Protein AF-A0A2R6Y4P6-F1 (afdb_monomer_lite)

Organism: NCBI:txid2163959

Radius of gyration: 18.94 Å; chains: 1; bounding box: 42×31×65 Å

InterPro domains:
  IPR037038 tRNA nuclease HepT-like superfamily [G3DSA:1.20.120.580] (4-129)

Secondary structure (DSSP, 8-state):
-PPPHHHHHHHHHHHHHHHHHHHHHHHHHHS--TT----S-S----HHHHHHHHHHHHHHHHHHHHHHHHHHHHIIIII-----SHHHHHHHHHHTTSS-HHHHHHHHHHHHHHHHHHHHGGGTEEE-SSS-EEE-TTS-HHHHHHHHHHHHH--HHHHHHHHHHHHHHHHHTT-PPP-

pLDDT: mean 81.05, std 18.86, range [38.19, 97.5]

Sequence (179 aa):
MGMDRRKIEMMQRALHFFDATIAAWESLRREEPEGARGDGTDGSVDSKGLIRKLAEERLLERAFLSVSDAAILTIEWLVHRDVGSYEEMADILELEEAIGREEGKAMRVLVRGYRALTRDYLKTYEHMGDGSFRSVSEKTPESAEVLESLFSELSLPALARLSSLLRQFWLKEGIALEG

Structure (mmCIF, N/CA/C/O backbone):
data_AF-A0A2R6Y4P6-F1
#
_entry.id   AF-A0A2R6Y4P6-F1
#
loop_
_atom_site.group_PDB
_atom_site.id
_atom_site.type_symbol
_atom_site.label_atom_id
_atom_site.label_alt_id
_atom_site.label_comp_id
_atom_site.label_asym_id
_atom_site.label_entity_id
_atom_site.label_seq_id
_atom_site.pdbx_PDB_ins_code
_atom_site.Cartn_x
_atom_site.Cartn_y
_atom_site.Cartn_z
_atom_site.occupancy
_atom_site.B_iso_or_equiv
_atom_site.auth_seq_id
_atom_site.auth_comp_id
_atom_site.auth_asym_id
_atom_site.auth_atom_id
_atom_site.pdbx_PDB_model_num
ATOM 1 N N . MET A 1 1 ? -5.200 -1.283 27.685 1.00 50.97 1 MET A N 1
ATOM 2 C CA . MET A 1 1 ? -4.462 -2.446 27.148 1.00 50.97 1 MET A CA 1
ATOM 3 C C . MET A 1 1 ? -3.338 -1.861 26.304 1.00 50.97 1 MET A C 1
ATOM 5 O O . MET A 1 1 ? -3.647 -1.128 25.380 1.00 50.97 1 MET A O 1
ATOM 9 N N . GLY A 1 2 ? -2.071 -1.986 26.708 1.00 62.72 2 GLY A N 1
ATOM 10 C CA . GLY A 1 2 ? -0.972 -1.320 25.994 1.00 62.72 2 GLY A CA 1
ATOM 11 C C . GLY A 1 2 ? -0.700 -2.021 24.666 1.00 62.72 2 GLY A C 1
ATOM 12 O O . GLY A 1 2 ? -0.435 -3.221 24.673 1.00 62.72 2 GLY A O 1
ATOM 13 N N . MET A 1 3 ? -0.794 -1.302 23.546 1.00 72.81 3 MET A N 1
ATOM 14 C CA . MET A 1 3 ? -0.398 -1.839 22.246 1.00 72.81 3 MET A CA 1
ATOM 15 C C . MET A 1 3 ? 1.103 -2.157 22.261 1.00 72.81 3 MET A C 1
ATOM 17 O O . MET A 1 3 ? 1.905 -1.399 22.807 1.00 72.81 3 MET A O 1
ATOM 21 N N . ASP A 1 4 ? 1.478 -3.304 21.693 1.00 85.12 4 ASP A N 1
ATOM 22 C CA . ASP A 1 4 ? 2.875 -3.727 21.613 1.00 85.12 4 ASP A CA 1
ATOM 23 C C . ASP A 1 4 ? 3.677 -2.706 20.798 1.00 85.12 4 ASP A C 1
ATOM 25 O O . ASP A 1 4 ? 3.423 -2.507 19.608 1.00 85.12 4 ASP A O 1
ATOM 29 N N . ARG A 1 5 ? 4.671 -2.085 21.441 1.00 88.12 5 ARG A N 1
ATOM 30 C CA . ARG A 1 5 ? 5.588 -1.115 20.834 1.00 88.12 5 ARG A CA 1
ATOM 31 C C . ARG A 1 5 ? 6.181 -1.618 19.516 1.00 88.12 5 ARG A C 1
ATOM 33 O O . ARG A 1 5 ? 6.345 -0.832 18.589 1.00 88.12 5 ARG A O 1
ATOM 40 N N . ARG A 1 6 ? 6.438 -2.924 19.391 1.00 88.81 6 ARG A N 1
ATOM 41 C CA . ARG A 1 6 ? 6.969 -3.513 18.151 1.00 88.81 6 ARG A CA 1
ATOM 42 C C . ARG A 1 6 ? 6.027 -3.334 16.966 1.00 88.81 6 ARG A C 1
ATOM 44 O O . ARG A 1 6 ? 6.502 -3.142 15.854 1.00 88.81 6 ARG A O 1
ATOM 51 N N . LYS A 1 7 ? 4.713 -3.381 17.188 1.00 87.81 7 LYS A N 1
ATOM 52 C CA . LYS A 1 7 ? 3.703 -3.236 16.127 1.00 87.81 7 LYS A CA 1
ATOM 53 C C . LYS A 1 7 ? 3.580 -1.800 15.661 1.00 87.81 7 LYS A C 1
ATOM 55 O O . LYS A 1 7 ? 3.496 -1.567 14.464 1.00 87.81 7 LYS A O 1
ATOM 60 N N . ILE A 1 8 ? 3.645 -0.859 16.600 1.00 91.62 8 ILE A N 1
ATOM 61 C CA . ILE A 1 8 ? 3.723 0.571 16.290 1.00 91.62 8 ILE A CA 1
ATOM 62 C C . ILE A 1 8 ? 4.958 0.826 15.416 1.00 91.62 8 ILE A C 1
ATOM 64 O O . ILE A 1 8 ? 4.836 1.385 14.332 1.00 91.62 8 ILE A O 1
ATOM 68 N N . GLU A 1 9 ? 6.120 0.301 15.812 1.00 93.06 9 GLU A N 1
ATOM 69 C CA . GLU A 1 9 ? 7.351 0.421 15.022 1.00 93.06 9 GLU A CA 1
ATOM 70 C C . GLU A 1 9 ? 7.255 -0.279 13.652 1.00 93.06 9 GLU A C 1
ATOM 72 O O . GLU A 1 9 ? 7.800 0.214 12.665 1.00 93.06 9 GLU A O 1
ATOM 77 N N . MET A 1 10 ? 6.575 -1.428 13.556 1.00 93.00 10 MET A N 1
ATOM 78 C CA . MET A 1 10 ? 6.321 -2.103 12.276 1.00 93.00 10 MET A CA 1
ATOM 79 C C . MET A 1 10 ? 5.431 -1.262 11.360 1.00 93.00 10 MET A C 1
ATOM 81 O O . MET A 1 10 ? 5.785 -1.076 10.200 1.00 93.00 10 MET A O 1
ATOM 85 N N . MET A 1 11 ? 4.336 -0.712 11.888 1.00 94.62 11 MET A N 1
ATOM 86 C CA . MET A 1 11 ? 3.430 0.167 11.152 1.00 94.62 11 MET A CA 1
ATOM 87 C C . MET A 1 11 ? 4.163 1.418 10.656 1.00 94.62 11 MET A C 1
ATOM 89 O O . MET A 1 11 ? 4.093 1.750 9.476 1.00 94.62 11 MET A O 1
ATOM 93 N N . GLN A 1 12 ? 4.942 2.072 11.522 1.00 94.62 12 GLN A N 1
ATOM 94 C CA . GLN A 1 12 ? 5.745 3.239 11.144 1.00 94.62 12 GLN A CA 1
ATOM 95 C C . GLN A 1 12 ? 6.738 2.913 10.026 1.00 94.62 12 GLN A C 1
ATOM 97 O O . GLN A 1 12 ? 6.849 3.673 9.066 1.00 94.62 12 GLN A O 1
ATOM 102 N N . ARG A 1 13 ? 7.437 1.774 10.117 1.00 95.00 13 ARG A N 1
ATOM 103 C CA . ARG A 1 13 ? 8.364 1.332 9.065 1.00 95.00 13 ARG A CA 1
ATOM 104 C C . ARG A 1 13 ? 7.647 1.050 7.748 1.00 95.00 13 ARG A C 1
ATOM 106 O O . ARG A 1 13 ? 8.155 1.458 6.706 1.00 95.00 13 ARG A O 1
ATOM 113 N N . ALA A 1 14 ? 6.494 0.384 7.791 1.00 95.44 14 ALA A N 1
ATOM 114 C CA . ALA A 1 14 ? 5.703 0.081 6.601 1.00 95.44 14 ALA A CA 1
ATOM 115 C C . ALA A 1 14 ? 5.263 1.368 5.889 1.00 95.44 14 ALA A C 1
ATOM 117 O O . ALA A 1 14 ? 5.515 1.527 4.696 1.00 95.44 14 ALA A O 1
ATOM 118 N N . LEU A 1 15 ? 4.708 2.328 6.637 1.00 95.94 15 LEU A N 1
ATOM 119 C CA . LEU A 1 15 ? 4.276 3.616 6.092 1.00 95.94 15 LEU A CA 1
ATOM 120 C C . LEU A 1 15 ? 5.443 4.461 5.577 1.00 95.94 15 LEU A C 1
ATOM 122 O O . LEU A 1 15 ? 5.364 4.993 4.476 1.00 95.94 15 LEU A O 1
ATOM 126 N N . HIS A 1 16 ? 6.550 4.533 6.318 1.00 95.75 16 HIS A N 1
ATOM 127 C CA . HIS A 1 16 ? 7.740 5.260 5.875 1.00 95.75 16 HIS A CA 1
ATOM 128 C C . HIS A 1 16 ? 8.302 4.696 4.563 1.00 95.75 16 HIS A C 1
ATOM 130 O O . HIS A 1 16 ? 8.646 5.446 3.649 1.00 95.75 16 HIS A O 1
ATOM 136 N N . PHE A 1 17 ? 8.382 3.369 4.449 1.00 95.94 17 PHE A N 1
ATOM 137 C CA . PHE A 1 17 ? 8.874 2.727 3.235 1.00 95.94 17 PHE A CA 1
ATOM 138 C C . PHE A 1 17 ? 7.912 2.915 2.057 1.00 95.94 17 PHE A C 1
ATOM 140 O O . PHE A 1 17 ? 8.356 3.120 0.924 1.00 95.94 17 PHE A O 1
ATOM 147 N N . PHE A 1 18 ? 6.606 2.885 2.320 1.00 96.75 18 PHE A N 1
ATOM 148 C CA . PHE A 1 18 ? 5.592 3.199 1.325 1.00 96.75 18 PHE A CA 1
ATOM 149 C C . PHE A 1 18 ? 5.747 4.638 0.809 1.00 96.75 18 PHE A C 1
ATOM 151 O O . PHE A 1 18 ? 5.885 4.831 -0.398 1.00 96.75 18 PHE A O 1
ATOM 158 N N . ASP A 1 19 ? 5.854 5.625 1.703 1.00 96.44 19 ASP A N 1
ATOM 159 C CA . ASP A 1 19 ? 6.049 7.039 1.352 1.00 96.44 19 ASP A CA 1
ATOM 160 C C . ASP A 1 19 ? 7.313 7.246 0.500 1.00 96.44 19 ASP A C 1
ATOM 162 O O . ASP A 1 19 ? 7.269 7.882 -0.557 1.00 96.44 19 ASP A O 1
ATOM 166 N N . ALA A 1 20 ? 8.431 6.634 0.905 1.00 96.56 20 ALA A N 1
ATOM 167 C CA . ALA A 1 20 ? 9.679 6.674 0.146 1.00 96.56 20 ALA A CA 1
ATOM 168 C C . ALA A 1 20 ? 9.537 6.041 -1.251 1.00 96.56 20 ALA A C 1
ATOM 170 O O . ALA A 1 20 ? 10.094 6.551 -2.226 1.00 96.56 20 ALA A O 1
ATOM 171 N N . THR A 1 21 ? 8.769 4.955 -1.364 1.00 96.75 21 THR A N 1
ATOM 172 C CA . THR A 1 21 ? 8.521 4.272 -2.640 1.00 96.75 21 THR A CA 1
ATOM 173 C C . THR A 1 21 ? 7.686 5.137 -3.581 1.00 96.75 21 THR A C 1
ATOM 175 O O . THR A 1 21 ? 8.037 5.270 -4.753 1.00 96.75 21 THR A O 1
ATOM 178 N N . ILE A 1 22 ? 6.619 5.770 -3.084 1.00 96.00 22 ILE A N 1
ATOM 179 C CA . ILE A 1 22 ? 5.791 6.673 -3.895 1.00 96.00 22 ILE A CA 1
ATOM 180 C C . ILE A 1 22 ? 6.607 7.887 -4.358 1.00 96.00 22 ILE A C 1
ATOM 182 O O . ILE A 1 22 ? 6.565 8.228 -5.539 1.00 96.00 22 ILE A O 1
ATOM 186 N N . ALA A 1 23 ? 7.426 8.479 -3.484 1.00 95.31 23 ALA A N 1
ATOM 187 C CA . ALA A 1 23 ? 8.300 9.596 -3.851 1.00 95.31 23 ALA A CA 1
ATOM 188 C C . ALA A 1 23 ? 9.344 9.215 -4.920 1.00 95.31 23 ALA A C 1
ATOM 190 O O . ALA A 1 23 ? 9.584 9.976 -5.866 1.00 95.31 23 ALA A O 1
ATOM 191 N N . ALA A 1 24 ? 9.948 8.027 -4.807 1.00 95.31 24 ALA A N 1
ATOM 192 C CA . ALA A 1 24 ? 10.862 7.505 -5.822 1.00 95.31 24 ALA A CA 1
ATOM 193 C C . ALA A 1 24 ? 10.149 7.300 -7.167 1.00 95.31 24 ALA A C 1
ATOM 195 O O . ALA A 1 24 ? 10.696 7.631 -8.219 1.00 95.31 24 ALA A O 1
ATOM 196 N N . TRP A 1 25 ? 8.904 6.826 -7.137 1.00 94.19 25 TRP A N 1
ATOM 197 C CA . TRP A 1 25 ? 8.106 6.613 -8.339 1.00 94.19 25 TRP A CA 1
ATOM 198 C C . TRP A 1 25 ? 7.700 7.912 -9.027 1.00 94.19 25 TRP A C 1
ATOM 200 O O . TRP A 1 25 ? 7.824 8.035 -10.247 1.00 94.19 25 TRP A O 1
ATOM 210 N N . GLU A 1 26 ? 7.293 8.922 -8.265 1.00 92.62 26 GLU A N 1
ATOM 211 C CA . GLU A 1 26 ? 7.069 10.256 -8.818 1.00 92.62 26 GLU A CA 1
ATOM 212 C C . GLU A 1 26 ? 8.332 10.819 -9.471 1.00 92.62 26 GLU A C 1
ATOM 214 O O . GLU A 1 26 ? 8.255 11.416 -10.543 1.00 92.62 26 GLU A O 1
ATOM 219 N N . SER A 1 27 ? 9.494 10.608 -8.849 1.00 92.62 27 SER A N 1
ATOM 220 C CA . SER A 1 27 ? 10.778 11.070 -9.384 1.00 92.62 27 SER A CA 1
ATOM 221 C C . SER A 1 27 ? 11.105 10.376 -10.710 1.00 92.62 27 SER A C 1
ATOM 223 O O . SER A 1 27 ? 11.356 11.052 -11.704 1.00 92.62 27 SER A O 1
ATOM 225 N N . LEU A 1 28 ? 10.958 9.048 -10.768 1.00 90.44 28 LEU A N 1
ATOM 226 C CA . LEU A 1 28 ? 11.157 8.249 -11.983 1.00 90.44 28 LEU A CA 1
ATOM 227 C C . LEU A 1 28 ? 10.208 8.646 -13.130 1.00 90.44 28 LEU A C 1
ATOM 229 O O . LEU A 1 28 ? 10.568 8.584 -14.310 1.00 90.44 28 LEU A O 1
ATOM 233 N N . ARG A 1 29 ? 8.978 9.063 -12.801 1.00 86.75 29 ARG A N 1
ATOM 234 C CA . ARG A 1 29 ? 8.004 9.542 -13.793 1.00 86.75 29 ARG A CA 1
ATOM 235 C C . ARG A 1 29 ? 8.279 10.965 -14.278 1.00 86.75 29 ARG A C 1
ATOM 237 O O . ARG A 1 29 ? 7.918 11.269 -15.412 1.00 86.75 29 ARG A O 1
ATOM 244 N N . ARG A 1 30 ? 8.903 11.812 -13.452 1.00 86.19 30 ARG A N 1
ATOM 245 C CA . ARG A 1 30 ? 9.303 13.186 -13.815 1.00 86.19 30 ARG A CA 1
ATOM 246 C C . ARG A 1 30 ? 10.558 13.234 -14.678 1.00 86.19 30 ARG A C 1
ATOM 248 O O . ARG A 1 30 ? 10.704 14.176 -15.448 1.00 86.19 30 ARG A O 1
ATOM 255 N N . GLU A 1 31 ? 11.452 12.260 -14.542 1.00 80.44 31 GLU A N 1
ATOM 256 C CA . GLU A 1 31 ? 12.604 12.132 -15.430 1.00 80.44 31 GLU A CA 1
ATOM 257 C C . GLU A 1 31 ? 12.109 11.849 -16.858 1.00 80.44 31 GLU A C 1
ATOM 259 O O . GLU A 1 31 ? 11.616 10.759 -17.167 1.00 80.44 31 GLU A O 1
ATOM 264 N N . GLU A 1 32 ? 12.187 12.861 -17.730 1.00 59.09 32 GLU A N 1
ATOM 265 C CA . GLU A 1 32 ? 12.006 12.655 -19.164 1.00 59.09 32 GLU A CA 1
ATOM 266 C C . GLU A 1 32 ? 13.138 11.754 -19.669 1.00 59.09 32 GLU A C 1
ATOM 268 O O . GLU A 1 32 ? 14.301 11.964 -19.309 1.00 59.09 32 GLU A O 1
ATOM 273 N N . PRO A 1 33 ? 12.846 10.754 -20.515 1.00 58.84 33 PRO A N 1
ATOM 274 C CA . PRO A 1 33 ? 13.898 9.958 -21.116 1.00 58.84 33 PRO A CA 1
ATOM 275 C C . PRO A 1 33 ? 14.721 10.847 -22.058 1.00 58.84 33 PRO A C 1
ATOM 277 O O . PRO A 1 33 ? 14.348 11.079 -23.210 1.00 58.84 33 PRO A O 1
ATOM 280 N N . GLU A 1 34 ? 15.869 11.330 -21.578 1.00 46.12 34 GLU A N 1
ATOM 281 C CA . GLU A 1 34 ? 16.909 11.920 -22.418 1.00 46.12 34 GLU A CA 1
ATOM 282 C C . GLU A 1 34 ? 17.364 10.871 -23.447 1.00 46.12 34 GLU A C 1
ATOM 284 O O . GLU A 1 34 ? 18.202 10.001 -23.163 1.00 46.12 34 GLU A O 1
ATOM 289 N N . GLY A 1 35 ? 16.778 10.934 -24.648 1.00 49.25 35 GLY A N 1
ATOM 290 C CA . GLY A 1 35 ? 17.172 10.107 -25.789 1.00 49.25 35 GLY A CA 1
ATOM 291 C C . GLY A 1 35 ? 16.060 9.406 -26.572 1.00 49.25 35 GLY A C 1
ATOM 292 O O . GLY A 1 35 ? 16.393 8.704 -27.519 1.00 49.25 35 GLY A O 1
ATOM 293 N N . ALA A 1 36 ? 14.766 9.611 -26.288 1.00 45.75 36 ALA A N 1
ATOM 294 C CA . ALA A 1 36 ? 13.669 8.938 -27.018 1.00 45.75 36 ALA A CA 1
ATOM 295 C C . ALA A 1 36 ? 13.488 9.354 -28.507 1.00 45.75 36 ALA A C 1
ATOM 297 O O . ALA A 1 36 ? 12.470 9.059 -29.130 1.00 45.75 36 ALA A O 1
ATOM 298 N N . ARG A 1 37 ? 14.475 10.033 -29.105 1.00 44.56 37 ARG A N 1
ATOM 299 C CA . ARG A 1 37 ? 14.606 10.249 -30.556 1.00 44.56 37 ARG A CA 1
ATOM 300 C C . ARG A 1 37 ? 15.946 9.691 -31.046 1.00 44.56 37 ARG A C 1
ATOM 302 O O . ARG A 1 37 ? 16.784 10.430 -31.552 1.00 44.56 37 ARG A O 1
ATOM 309 N N . GLY A 1 38 ? 16.160 8.394 -30.854 1.00 45.19 38 GLY A N 1
ATOM 310 C CA . GLY A 1 38 ? 17.159 7.639 -31.604 1.00 45.19 38 GLY A CA 1
ATOM 311 C C . GLY A 1 38 ? 16.520 7.122 -32.889 1.00 45.19 38 GLY A C 1
ATOM 312 O O . GLY A 1 38 ? 15.567 6.352 -32.826 1.00 45.19 38 GLY A O 1
ATOM 313 N N . ASP A 1 39 ? 17.003 7.596 -34.036 1.00 43.28 39 ASP A N 1
ATOM 314 C CA . ASP A 1 39 ? 16.682 7.057 -35.360 1.00 43.28 39 ASP A CA 1
ATOM 315 C C . ASP A 1 39 ? 16.936 5.537 -35.371 1.00 43.28 39 ASP A C 1
ATOM 317 O O . ASP A 1 39 ? 17.990 5.067 -34.937 1.00 43.28 39 ASP A O 1
ATOM 321 N N . GLY A 1 40 ? 15.921 4.770 -35.766 1.00 47.12 40 GLY A N 1
ATOM 322 C CA . GLY A 1 40 ? 15.827 3.321 -35.591 1.00 47.12 40 GLY A CA 1
ATOM 323 C C . GLY A 1 40 ? 16.688 2.528 -36.569 1.00 47.12 40 GLY A C 1
ATOM 324 O O . GLY A 1 40 ? 16.152 1.763 -37.370 1.00 47.12 40 GLY A O 1
ATOM 325 N N . THR A 1 41 ? 18.010 2.690 -36.512 1.00 45.53 41 THR A N 1
ATOM 326 C CA . THR A 1 41 ? 18.937 2.019 -37.439 1.00 45.53 41 THR A CA 1
ATOM 327 C C . THR A 1 41 ? 19.904 1.027 -36.803 1.00 45.53 41 THR A C 1
ATOM 329 O O . THR A 1 41 ? 20.746 0.497 -37.520 1.00 45.53 41 THR A O 1
ATOM 332 N N . ASP A 1 42 ? 19.784 0.700 -35.516 1.00 44.75 42 ASP A N 1
ATOM 333 C CA . ASP A 1 42 ? 20.572 -0.399 -34.951 1.00 44.75 42 ASP A CA 1
ATOM 334 C C . ASP A 1 42 ? 19.750 -1.215 -33.954 1.00 44.75 42 ASP A C 1
ATOM 336 O O . ASP A 1 42 ? 19.018 -0.664 -33.135 1.00 44.75 42 ASP A O 1
ATOM 340 N N . GLY A 1 43 ? 19.842 -2.542 -34.032 1.00 47.12 43 GLY A N 1
ATOM 341 C CA . GLY A 1 43 ? 19.057 -3.498 -33.237 1.00 47.12 43 GLY A CA 1
ATOM 342 C C . GLY A 1 43 ? 19.393 -3.519 -31.739 1.00 47.12 43 GLY A C 1
ATOM 343 O O . GLY A 1 43 ? 19.194 -4.543 -31.085 1.00 47.12 43 GLY A O 1
ATOM 344 N N . SER A 1 44 ? 19.931 -2.428 -31.187 1.00 46.62 44 SER A N 1
ATOM 345 C CA . SER A 1 44 ? 20.183 -2.270 -29.760 1.00 46.62 44 SER A CA 1
ATOM 346 C C . SER A 1 44 ? 18.865 -2.011 -29.037 1.00 46.62 44 SER A C 1
ATOM 348 O O . SER A 1 44 ? 18.207 -0.999 -29.275 1.00 46.62 44 SER A O 1
ATOM 350 N N . VAL A 1 45 ? 18.489 -2.920 -28.137 1.00 54.38 45 VAL A N 1
ATOM 351 C CA . VAL A 1 45 ? 17.416 -2.697 -27.160 1.00 54.38 45 VAL A CA 1
ATOM 352 C C . VAL A 1 45 ? 17.668 -1.352 -26.476 1.00 54.38 45 VAL A C 1
ATOM 354 O O . VAL A 1 45 ? 18.783 -1.110 -26.016 1.00 54.38 45 VAL A O 1
ATOM 357 N N . ASP A 1 46 ? 16.659 -0.478 -26.420 1.00 64.81 46 ASP A N 1
ATOM 358 C CA . ASP A 1 46 ? 16.724 0.760 -25.641 1.00 64.81 46 ASP A CA 1
ATOM 359 C C . ASP A 1 46 ? 16.889 0.408 -24.155 1.00 64.81 46 ASP A C 1
ATOM 361 O O . ASP A 1 46 ? 15.925 0.219 -23.408 1.00 64.81 46 ASP A O 1
ATOM 365 N N . SER A 1 47 ? 18.146 0.269 -23.736 1.00 67.88 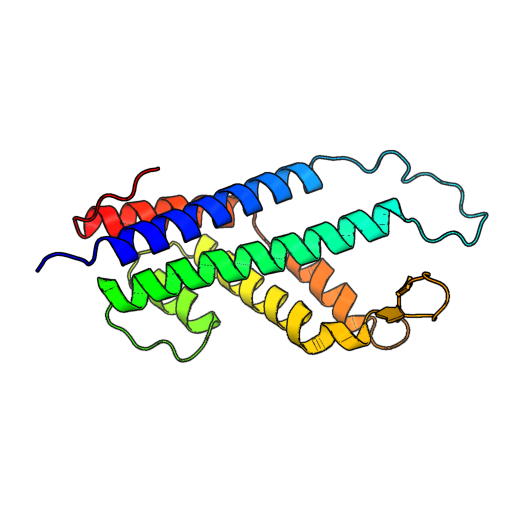47 SER A N 1
ATOM 366 C CA . SER A 1 47 ? 18.521 -0.115 -22.380 1.00 67.88 47 SER A CA 1
ATOM 367 C C . SER A 1 47 ? 17.992 0.878 -21.349 1.00 67.88 47 SER A C 1
ATOM 369 O O . SER A 1 47 ? 17.699 0.474 -20.227 1.00 67.88 47 SER A O 1
ATOM 371 N N . LYS A 1 48 ? 17.824 2.161 -21.708 1.00 71.75 48 LYS A N 1
ATOM 372 C CA . LYS A 1 48 ? 17.265 3.166 -20.792 1.00 71.75 48 LYS A CA 1
ATOM 373 C C . LYS A 1 48 ? 15.768 2.943 -20.590 1.00 71.75 48 LYS A C 1
ATOM 375 O O . LYS A 1 48 ? 15.318 2.912 -19.444 1.00 71.75 48 LYS A O 1
ATOM 380 N N . GLY A 1 49 ? 15.019 2.731 -21.673 1.00 75.69 49 GLY A N 1
ATOM 381 C CA . GLY A 1 49 ? 13.596 2.387 -21.613 1.00 75.69 49 GLY A CA 1
ATOM 382 C C . GLY A 1 49 ? 13.337 1.101 -20.823 1.00 75.69 49 GLY A C 1
ATOM 383 O O . GLY A 1 49 ? 12.459 1.069 -19.958 1.00 75.69 49 GLY A O 1
ATOM 384 N N . LEU A 1 50 ? 14.161 0.069 -21.038 1.00 76.69 50 LEU A N 1
ATOM 385 C CA . LEU A 1 50 ? 14.066 -1.194 -20.300 1.00 76.69 50 LEU A CA 1
ATOM 386 C C . LEU A 1 50 ? 14.378 -1.029 -18.803 1.00 76.69 50 LEU A C 1
ATOM 388 O O . LEU A 1 50 ? 13.629 -1.534 -17.968 1.00 76.69 50 LEU A O 1
ATOM 392 N N . ILE A 1 51 ? 15.446 -0.305 -18.444 1.00 81.69 51 ILE A N 1
ATOM 393 C CA . ILE A 1 51 ? 15.798 -0.045 -17.035 1.00 81.69 51 ILE A CA 1
ATOM 394 C C . ILE A 1 51 ? 14.674 0.712 -16.327 1.00 81.69 51 ILE A C 1
ATOM 396 O O . ILE A 1 51 ? 14.313 0.357 -15.204 1.00 81.69 51 ILE A O 1
ATOM 400 N N . ARG A 1 52 ? 14.093 1.724 -16.981 1.00 83.75 52 ARG A N 1
ATOM 401 C CA . ARG A 1 52 ? 12.974 2.488 -16.422 1.00 83.75 52 ARG A CA 1
ATOM 402 C C . ARG A 1 52 ? 11.770 1.594 -16.152 1.00 83.75 52 ARG A C 1
ATOM 404 O O . ARG A 1 52 ? 11.219 1.652 -15.058 1.00 83.75 52 ARG A O 1
ATOM 411 N N . LYS A 1 53 ? 11.415 0.728 -17.105 1.00 82.44 53 LYS A N 1
ATOM 412 C CA . LYS A 1 53 ? 10.305 -0.215 -16.945 1.00 82.44 53 LYS A CA 1
ATOM 413 C C . LYS A 1 53 ? 10.526 -1.162 -15.764 1.00 82.44 53 LYS A C 1
ATOM 415 O O . LYS A 1 53 ? 9.663 -1.272 -14.902 1.00 82.44 53 LYS A O 1
ATOM 420 N N . LEU A 1 54 ? 11.709 -1.769 -15.664 1.00 84.38 54 LEU A N 1
ATOM 421 C CA . LEU A 1 54 ? 12.061 -2.641 -14.536 1.00 84.38 54 LEU A CA 1
ATOM 422 C C . LEU A 1 54 ? 12.039 -1.893 -13.193 1.00 84.38 54 LEU A C 1
ATOM 424 O O . LEU A 1 54 ? 11.646 -2.457 -12.170 1.00 84.38 54 LEU A O 1
ATOM 428 N N . ALA A 1 55 ? 12.442 -0.621 -13.183 1.00 88.81 55 ALA A N 1
ATOM 429 C CA . ALA A 1 55 ? 12.351 0.221 -11.997 1.00 88.81 55 ALA A CA 1
ATOM 430 C C . ALA A 1 55 ? 10.888 0.500 -11.606 1.00 88.81 55 ALA A C 1
ATOM 432 O O . ALA A 1 55 ? 10.557 0.373 -10.428 1.00 88.81 55 ALA A O 1
ATOM 433 N N . GLU A 1 56 ? 10.000 0.806 -12.558 1.00 90.00 56 GLU A N 1
ATOM 434 C CA . GLU A 1 56 ? 8.563 0.989 -12.291 1.00 90.00 56 GLU A CA 1
ATOM 435 C C . GLU A 1 56 ? 7.896 -0.296 -11.787 1.00 90.00 56 GLU A C 1
ATOM 437 O O . GLU A 1 56 ? 7.161 -0.256 -10.800 1.00 90.00 56 GLU A O 1
ATOM 442 N N . GLU A 1 57 ? 8.194 -1.445 -12.398 1.00 89.81 57 GLU A N 1
ATOM 443 C CA . GLU A 1 57 ? 7.715 -2.756 -11.940 1.00 89.81 57 GLU A CA 1
ATOM 444 C C . GLU A 1 57 ? 8.153 -3.023 -10.491 1.00 89.81 57 GLU A C 1
ATOM 446 O O . GLU A 1 57 ? 7.346 -3.409 -9.638 1.00 89.81 57 GLU A O 1
ATOM 451 N N . ARG A 1 58 ? 9.419 -2.732 -10.169 1.00 91.38 58 ARG A N 1
ATOM 452 C CA . ARG A 1 58 ? 9.942 -2.900 -8.812 1.00 91.38 58 ARG A CA 1
ATOM 453 C C . ARG A 1 58 ? 9.307 -1.937 -7.813 1.00 91.38 58 ARG A C 1
ATOM 455 O O . ARG A 1 58 ? 9.043 -2.334 -6.678 1.00 91.38 58 ARG A O 1
ATOM 462 N N . LEU A 1 59 ? 9.070 -0.688 -8.200 1.00 94.31 59 LEU A N 1
ATOM 463 C CA . LEU A 1 59 ? 8.404 0.297 -7.348 1.00 94.31 59 LEU A CA 1
ATOM 464 C C . LEU A 1 59 ? 6.941 -0.083 -7.098 1.00 94.31 59 LEU A C 1
ATOM 466 O O . LEU A 1 59 ? 6.488 0.031 -5.961 1.00 94.31 59 LEU A O 1
ATOM 470 N N . LEU A 1 60 ? 6.237 -0.626 -8.097 1.00 93.50 60 LEU A N 1
ATOM 471 C CA . LEU A 1 60 ? 4.881 -1.155 -7.931 1.00 93.50 60 LEU A CA 1
ATOM 472 C C . LEU A 1 60 ? 4.841 -2.279 -6.901 1.00 93.50 60 LEU A C 1
ATOM 474 O O . LEU A 1 60 ? 4.038 -2.240 -5.968 1.00 93.50 60 LEU A O 1
ATOM 478 N N . GLU A 1 61 ? 5.722 -3.266 -7.046 1.00 93.12 61 GLU A N 1
ATOM 479 C CA . GLU A 1 61 ? 5.814 -4.389 -6.114 1.00 93.12 61 GLU A CA 1
ATOM 480 C C . GLU A 1 61 ? 6.109 -3.901 -4.689 1.00 93.12 61 GLU A C 1
ATOM 482 O O . GLU A 1 6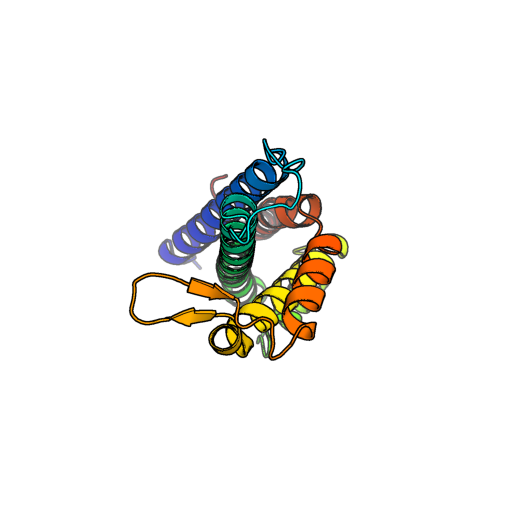1 ? 5.480 -4.337 -3.724 1.00 93.12 61 GLU A O 1
ATOM 487 N N . ARG A 1 62 ? 7.042 -2.955 -4.544 1.00 95.69 62 ARG A N 1
ATOM 488 C CA . ARG A 1 62 ? 7.426 -2.393 -3.245 1.00 95.69 62 ARG A CA 1
ATOM 489 C C . ARG A 1 62 ? 6.323 -1.555 -2.610 1.00 95.69 62 ARG A C 1
ATOM 491 O O . ARG A 1 62 ? 6.114 -1.675 -1.399 1.00 95.69 62 ARG A O 1
ATOM 498 N N . ALA A 1 63 ? 5.591 -0.782 -3.405 1.00 96.06 63 ALA A N 1
ATOM 499 C CA . ALA A 1 63 ? 4.434 -0.026 -2.943 1.00 96.06 63 ALA A CA 1
ATOM 500 C C . ALA A 1 63 ? 3.336 -0.979 -2.458 1.00 96.06 63 ALA A C 1
ATOM 502 O O . ALA A 1 63 ? 2.800 -0.789 -1.369 1.00 96.06 63 ALA A O 1
ATOM 503 N N . PHE A 1 64 ? 3.058 -2.049 -3.212 1.00 95.94 64 PHE A N 1
ATOM 504 C CA . PHE A 1 64 ? 2.087 -3.064 -2.813 1.00 95.94 64 PHE A CA 1
ATOM 505 C C . PHE A 1 64 ? 2.469 -3.758 -1.497 1.00 95.94 64 PHE A C 1
ATOM 507 O O . PHE A 1 64 ? 1.637 -3.847 -0.597 1.00 95.94 64 PHE A O 1
ATOM 514 N N . LEU A 1 65 ? 3.708 -4.242 -1.365 1.00 95.50 65 LEU A N 1
ATOM 515 C CA . LEU A 1 65 ? 4.134 -4.977 -0.167 1.00 95.50 65 LEU A CA 1
ATOM 516 C C . LEU A 1 65 ? 4.047 -4.102 1.089 1.00 95.50 65 LEU A C 1
ATOM 518 O O . LEU A 1 65 ? 3.476 -4.513 2.093 1.00 95.50 65 LEU A O 1
ATOM 522 N N . SER A 1 66 ? 4.547 -2.869 1.009 1.00 96.00 66 SER A N 1
ATOM 523 C CA . SER A 1 66 ? 4.547 -1.949 2.151 1.00 96.00 66 SER A CA 1
ATOM 524 C C . SER A 1 66 ? 3.150 -1.488 2.562 1.00 96.00 66 SER A C 1
ATOM 526 O O . SER A 1 66 ? 2.844 -1.471 3.755 1.00 96.00 66 SER A O 1
ATOM 528 N N . VAL A 1 67 ? 2.274 -1.169 1.603 1.00 96.19 67 VAL A N 1
ATOM 529 C CA . VAL A 1 67 ? 0.892 -0.792 1.933 1.00 96.19 67 VAL A CA 1
ATOM 530 C C . VAL A 1 67 ? 0.081 -1.979 2.442 1.00 96.19 67 VAL A C 1
ATOM 532 O O . VAL A 1 67 ? -0.771 -1.800 3.306 1.00 96.19 67 VAL A O 1
ATOM 535 N N . SER A 1 68 ? 0.363 -3.193 1.961 1.00 96.19 68 SER A N 1
ATOM 536 C CA . SER A 1 68 ? -0.301 -4.410 2.439 1.00 96.19 68 SER A CA 1
ATOM 537 C C . SER A 1 68 ? 0.088 -4.728 3.879 1.00 96.19 68 SER A C 1
ATOM 539 O O . SER A 1 68 ? -0.795 -5.015 4.680 1.00 96.19 68 SER A O 1
ATOM 541 N N . ASP A 1 69 ? 1.367 -4.593 4.243 1.00 95.75 69 ASP A N 1
ATOM 542 C CA . ASP A 1 69 ? 1.811 -4.744 5.635 1.00 95.75 69 ASP A CA 1
ATOM 543 C C . ASP A 1 69 ? 1.093 -3.742 6.556 1.00 95.75 69 ASP A C 1
ATOM 545 O O . ASP A 1 69 ? 0.580 -4.112 7.614 1.00 95.75 69 ASP A O 1
ATOM 549 N N . ALA A 1 70 ? 0.995 -2.475 6.137 1.00 96.31 70 ALA A N 1
ATOM 550 C CA . ALA A 1 70 ? 0.285 -1.444 6.894 1.00 96.31 70 ALA A CA 1
ATOM 551 C C . ALA A 1 70 ? -1.230 -1.711 6.989 1.00 96.31 70 ALA A C 1
ATOM 553 O O . ALA A 1 70 ? -1.837 -1.519 8.048 1.00 96.31 70 ALA A O 1
ATOM 554 N N . ALA A 1 71 ? -1.847 -2.173 5.900 1.00 96.38 71 ALA A N 1
ATOM 555 C CA . ALA A 1 71 ? -3.264 -2.514 5.846 1.00 96.38 71 ALA A CA 1
ATOM 556 C C . ALA A 1 71 ? -3.592 -3.701 6.756 1.00 96.38 71 ALA A C 1
ATOM 558 O O . ALA A 1 71 ? -4.512 -3.601 7.562 1.00 96.38 71 ALA A O 1
ATOM 559 N N . ILE A 1 72 ? -2.809 -4.782 6.691 1.00 95.12 72 ILE A N 1
ATOM 560 C CA . ILE A 1 72 ? -2.982 -5.966 7.542 1.00 95.12 72 ILE A CA 1
ATOM 561 C C . ILE A 1 72 ? -2.851 -5.578 9.011 1.00 95.12 72 ILE A C 1
ATOM 563 O O . ILE A 1 72 ? -3.731 -5.903 9.800 1.00 95.12 72 ILE A O 1
ATOM 567 N N . LEU A 1 73 ? -1.818 -4.812 9.378 1.00 94.38 73 LEU A N 1
ATOM 568 C CA . LEU A 1 73 ? -1.672 -4.339 10.755 1.00 94.38 73 LEU A CA 1
ATOM 569 C C . LEU A 1 73 ? -2.873 -3.489 11.192 1.00 94.38 73 LEU A C 1
ATOM 571 O O . LEU A 1 73 ? -3.375 -3.648 12.300 1.00 94.38 73 LEU A O 1
ATOM 575 N N . THR A 1 74 ? -3.366 -2.602 10.332 1.00 95.44 74 THR A N 1
ATOM 576 C CA . THR A 1 74 ? -4.550 -1.788 10.646 1.00 95.44 74 THR A CA 1
ATOM 577 C C . THR A 1 74 ? -5.782 -2.665 10.870 1.00 95.44 74 THR A C 1
ATOM 579 O O . THR A 1 74 ? -6.488 -2.503 11.866 1.00 95.44 74 THR A O 1
ATOM 582 N N . ILE A 1 75 ? -6.017 -3.629 9.980 1.00 95.88 75 ILE A N 1
ATOM 583 C CA . ILE A 1 75 ? -7.193 -4.494 10.033 1.00 95.88 75 ILE A CA 1
ATOM 584 C C . ILE A 1 75 ? -7.132 -5.434 11.241 1.00 95.88 75 ILE A C 1
ATOM 586 O O . ILE A 1 75 ? -8.100 -5.528 11.991 1.00 95.88 75 ILE A O 1
ATOM 590 N N . GLU A 1 76 ? -5.999 -6.086 11.489 1.00 92.50 76 GLU A N 1
ATOM 591 C CA . GLU A 1 76 ? -5.843 -7.006 12.619 1.00 92.50 76 GLU A CA 1
ATOM 592 C C . GLU A 1 76 ? -5.989 -6.297 13.972 1.00 92.50 76 GLU A C 1
ATOM 594 O O . GLU A 1 76 ? -6.621 -6.827 14.892 1.00 92.50 76 GLU A O 1
ATOM 599 N N . TRP A 1 77 ? -5.391 -5.108 14.110 1.00 89.31 77 TRP A N 1
ATOM 600 C CA . TRP A 1 77 ? -5.215 -4.468 15.417 1.00 89.31 77 TRP A CA 1
ATOM 601 C C . TRP A 1 77 ? -6.276 -3.441 15.779 1.00 89.31 77 TRP A C 1
ATOM 603 O O . TRP A 1 77 ? -6.459 -3.215 16.974 1.00 89.31 77 TRP A O 1
ATOM 613 N N . LEU A 1 78 ? -6.939 -2.830 14.798 1.00 91.12 78 LEU A N 1
ATOM 614 C CA . LEU A 1 78 ? -7.941 -1.789 15.042 1.00 91.12 78 LEU A CA 1
ATOM 615 C C . LEU A 1 78 ? -9.338 -2.216 14.589 1.00 91.12 78 LEU A C 1
ATOM 617 O O . LEU A 1 78 ? -10.311 -1.947 15.283 1.00 91.12 78 LEU A O 1
ATOM 621 N N . VAL A 1 79 ? -9.439 -2.910 13.453 1.00 92.88 79 VAL A N 1
ATOM 622 C CA . VAL A 1 79 ? -10.737 -3.328 12.893 1.00 92.88 79 VAL A CA 1
ATOM 623 C C . VAL A 1 79 ? -11.191 -4.685 13.444 1.00 92.88 79 VAL A C 1
ATOM 625 O O . VAL A 1 79 ? -12.384 -4.924 13.610 1.00 92.88 79 VAL A O 1
ATOM 628 N N . HIS A 1 80 ? -10.244 -5.577 13.746 1.00 91.19 80 HIS A N 1
ATOM 629 C CA . HIS A 1 80 ? -10.481 -6.946 14.215 1.00 91.19 80 HIS A CA 1
ATOM 630 C C . HIS A 1 80 ? -11.345 -7.784 13.263 1.00 91.19 80 HIS A C 1
ATOM 632 O O . HIS A 1 80 ? -12.267 -8.487 13.684 1.00 91.19 80 HIS A O 1
ATOM 638 N N . ARG A 1 81 ? -11.034 -7.713 11.966 1.00 91.12 81 ARG A N 1
ATOM 639 C CA . ARG A 1 81 ? -11.753 -8.435 10.913 1.00 91.12 81 ARG A CA 1
ATOM 640 C C . ARG A 1 81 ? -10.821 -9.358 10.143 1.00 91.12 81 ARG A C 1
ATOM 642 O O . ARG A 1 81 ? -9.664 -9.024 9.912 1.00 91.12 81 ARG A O 1
ATOM 649 N N . ASP A 1 82 ? -11.339 -10.510 9.738 1.00 90.62 82 ASP A N 1
ATOM 650 C CA . ASP A 1 82 ? -10.583 -11.451 8.919 1.00 90.62 82 ASP A CA 1
ATOM 651 C C . ASP A 1 82 ? -10.457 -10.937 7.481 1.00 90.62 82 ASP A C 1
ATOM 653 O O . ASP A 1 82 ? -11.410 -10.404 6.911 1.00 90.62 82 ASP A O 1
ATOM 657 N N . VAL A 1 83 ? -9.275 -11.125 6.896 1.00 91.50 83 VAL A N 1
ATOM 658 C CA . VAL A 1 83 ? -8.972 -10.780 5.504 1.00 91.50 83 VAL A CA 1
ATOM 659 C C . VAL A 1 83 ? -8.787 -12.073 4.717 1.00 91.50 83 VAL A C 1
ATOM 661 O O . VAL A 1 83 ? -7.829 -12.814 4.940 1.00 91.50 83 VAL A O 1
ATOM 664 N N . GLY A 1 84 ? -9.686 -12.351 3.777 1.00 84.69 84 GLY A N 1
ATOM 665 C CA . GLY A 1 84 ? -9.625 -13.511 2.887 1.00 84.69 84 GLY A CA 1
ATOM 666 C C . GLY A 1 84 ? -8.859 -13.259 1.586 1.00 84.69 84 GLY A C 1
ATOM 667 O O . GLY A 1 84 ? -8.447 -14.212 0.921 1.00 84.69 84 GLY A O 1
ATOM 668 N N . SER A 1 85 ? -8.646 -11.997 1.198 1.00 90.56 85 SER A N 1
ATOM 669 C CA . SER A 1 85 ? -7.888 -11.640 -0.009 1.00 90.56 85 SER A CA 1
ATOM 670 C C . SER A 1 85 ? -7.276 -10.238 0.047 1.00 90.56 85 SER A C 1
ATOM 672 O O . SER A 1 85 ? -7.666 -9.402 0.855 1.00 90.56 85 SER A O 1
ATOM 674 N N . TYR A 1 86 ? -6.331 -9.948 -0.852 1.00 91.44 86 TYR A N 1
ATOM 675 C CA . TYR A 1 86 ? -5.723 -8.618 -0.920 1.00 91.44 86 TYR A CA 1
ATOM 676 C C . TYR A 1 86 ? -6.696 -7.517 -1.369 1.00 91.44 86 TYR A C 1
ATOM 678 O O . TYR A 1 86 ? -6.591 -6.390 -0.894 1.00 91.44 86 TYR A O 1
ATOM 686 N N . GLU A 1 87 ? -7.648 -7.813 -2.258 1.00 91.44 87 GLU A N 1
ATOM 687 C CA . GLU A 1 87 ? -8.698 -6.856 -2.633 1.00 91.44 87 GLU A CA 1
ATOM 688 C C . GLU A 1 87 ? -9.602 -6.513 -1.450 1.00 91.44 87 GLU A C 1
ATOM 690 O O . GLU A 1 87 ? -9.965 -5.353 -1.270 1.00 91.44 87 GLU A O 1
ATOM 695 N N . GLU A 1 88 ? -9.893 -7.507 -0.613 1.00 95.31 88 GLU A N 1
ATOM 696 C CA . GLU A 1 88 ? -10.737 -7.337 0.565 1.00 95.31 88 GLU A CA 1
ATOM 697 C C . GLU A 1 88 ? -10.113 -6.383 1.593 1.00 95.31 88 GLU A C 1
ATOM 699 O O . GLU A 1 88 ? -10.844 -5.706 2.309 1.00 95.31 88 GLU A O 1
ATOM 704 N N . MET A 1 89 ? -8.781 -6.229 1.619 1.00 96.00 89 MET A N 1
ATOM 705 C CA . MET A 1 89 ? -8.137 -5.208 2.457 1.00 96.00 89 MET A CA 1
ATOM 706 C C . MET A 1 89 ? -8.622 -3.798 2.110 1.00 96.00 89 MET A C 1
ATOM 708 O O . MET A 1 89 ? -8.917 -3.014 3.009 1.00 96.00 89 MET A O 1
ATOM 712 N N . ALA A 1 90 ? -8.727 -3.474 0.817 1.00 95.75 90 ALA A N 1
ATOM 713 C CA . ALA A 1 90 ? -9.220 -2.170 0.378 1.00 95.75 90 ALA A CA 1
ATOM 714 C C . ALA A 1 90 ? -10.702 -1.998 0.733 1.00 95.75 90 ALA A C 1
ATOM 716 O O . ALA A 1 90 ? -11.096 -0.941 1.217 1.00 95.75 90 ALA A O 1
ATOM 717 N N . ASP A 1 91 ? -11.505 -3.049 0.546 1.00 96.62 91 ASP A N 1
ATOM 718 C CA . ASP A 1 91 ? -12.935 -3.028 0.861 1.00 96.62 91 ASP A CA 1
ATOM 719 C C . ASP A 1 91 ? -13.188 -2.822 2.364 1.00 96.62 91 ASP A C 1
ATOM 721 O O . ASP A 1 91 ? -14.047 -2.025 2.739 1.00 96.62 91 ASP A O 1
ATOM 725 N N . ILE A 1 92 ? -12.418 -3.496 3.227 1.00 97.44 92 ILE A N 1
ATOM 726 C CA . ILE A 1 92 ? -12.504 -3.341 4.684 1.00 97.44 92 ILE A CA 1
ATOM 727 C C . ILE A 1 92 ? -12.082 -1.930 5.095 1.00 97.44 92 ILE A C 1
ATOM 729 O O . ILE A 1 92 ? -12.818 -1.267 5.818 1.00 97.44 92 ILE A O 1
ATOM 733 N N . LEU A 1 93 ? -10.933 -1.439 4.623 1.00 97.25 93 LEU A N 1
ATOM 734 C CA . LEU A 1 93 ? -10.456 -0.103 4.996 1.00 97.25 93 LEU A CA 1
ATOM 735 C C . LEU A 1 93 ? -11.387 1.017 4.503 1.00 97.25 93 LEU A C 1
ATOM 737 O O . LEU A 1 93 ? -11.520 2.033 5.182 1.00 97.25 93 LEU A O 1
ATOM 741 N N . GLU A 1 94 ? -12.035 0.850 3.345 1.00 97.06 94 GLU A N 1
ATOM 742 C CA . GLU A 1 94 ? -13.071 1.778 2.875 1.00 97.06 94 GLU A CA 1
ATOM 743 C C . GLU A 1 94 ? -14.326 1.725 3.759 1.00 97.06 94 GLU A C 1
ATOM 745 O O . GLU A 1 94 ? -14.884 2.771 4.093 1.00 97.06 94 GLU A O 1
ATOM 750 N N . LEU A 1 95 ? -14.775 0.523 4.138 1.00 96.94 95 LEU A N 1
ATOM 751 C CA . LEU A 1 95 ? -15.967 0.334 4.969 1.00 96.94 95 LEU A CA 1
ATOM 752 C C . LEU A 1 95 ? -15.801 0.933 6.371 1.00 96.94 95 LEU A C 1
ATOM 754 O O . LEU A 1 95 ? -16.747 1.511 6.897 1.00 96.94 95 LEU A O 1
ATOM 758 N N . GLU A 1 96 ? -14.607 0.812 6.946 1.00 96.25 96 GLU A N 1
ATOM 759 C CA . GLU A 1 96 ? -14.263 1.358 8.266 1.00 96.25 96 GLU A CA 1
ATOM 760 C C . GLU A 1 96 ? -13.847 2.838 8.209 1.00 96.25 96 GLU A C 1
ATOM 762 O O . GLU A 1 96 ? -13.342 3.387 9.187 1.00 96.25 96 GLU A O 1
ATOM 767 N N . GLU A 1 97 ? -14.015 3.493 7.053 1.00 96.19 97 GLU A N 1
ATOM 768 C CA . GLU A 1 97 ? -13.646 4.896 6.817 1.00 96.19 97 GLU A CA 1
ATOM 769 C C . GLU A 1 97 ? -12.168 5.211 7.140 1.00 96.19 97 GLU A C 1
ATOM 771 O O . GLU A 1 97 ? -11.792 6.363 7.389 1.00 96.19 97 GLU A O 1
ATOM 776 N N . ALA A 1 98 ? -11.308 4.188 7.116 1.00 96.12 98 ALA A N 1
ATOM 777 C CA . ALA A 1 98 ? -9.867 4.326 7.291 1.00 96.12 98 ALA A CA 1
ATOM 778 C C . ALA A 1 98 ? -9.215 4.947 6.049 1.00 96.12 98 ALA A C 1
ATOM 780 O O . ALA A 1 98 ? -8.205 5.642 6.162 1.00 96.12 98 ALA A O 1
ATOM 781 N N . ILE A 1 99 ? -9.803 4.718 4.870 1.00 97.50 99 ILE A N 1
ATOM 782 C CA . ILE A 1 99 ? -9.408 5.318 3.591 1.00 97.50 99 ILE A CA 1
ATOM 783 C C . ILE A 1 99 ? -10.643 5.749 2.784 1.00 97.50 99 ILE A C 1
ATOM 785 O O . ILE A 1 99 ? -11.759 5.302 3.039 1.00 97.50 99 ILE A O 1
ATOM 789 N N . GLY A 1 100 ? -10.450 6.619 1.788 1.00 96.81 100 GLY A N 1
ATOM 790 C CA . GLY A 1 100 ? -11.508 7.025 0.862 1.00 96.81 100 GLY A CA 1
ATOM 791 C C . GLY A 1 100 ? -11.643 6.100 -0.354 1.00 96.81 100 GLY A C 1
ATOM 792 O O . GLY A 1 100 ? -10.809 5.233 -0.617 1.00 96.81 100 GLY A O 1
ATOM 793 N N . ARG A 1 101 ? -12.700 6.321 -1.151 1.00 96.00 101 ARG A N 1
ATOM 794 C CA . ARG A 1 101 ? -12.976 5.523 -2.363 1.00 96.00 101 ARG A CA 1
ATOM 795 C C . ARG A 1 101 ? -11.885 5.628 -3.426 1.00 96.00 101 ARG A C 1
ATOM 797 O O . ARG A 1 101 ? -11.653 4.677 -4.167 1.00 96.00 101 ARG A O 1
ATOM 804 N N . GLU A 1 102 ? -11.259 6.797 -3.566 1.00 96.06 102 GLU A N 1
ATOM 805 C CA . GLU A 1 102 ? -10.205 6.989 -4.568 1.00 96.06 102 GLU A CA 1
ATOM 806 C C . GLU A 1 102 ? -8.954 6.192 -4.185 1.00 96.06 102 GLU A C 1
ATOM 808 O O . GLU A 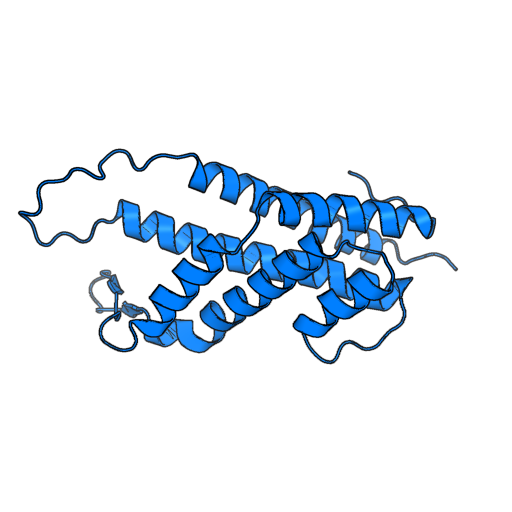1 102 ? -8.356 5.516 -5.023 1.00 96.06 102 GLU A O 1
ATOM 813 N N . GLU A 1 103 ? -8.607 6.213 -2.903 1.00 96.88 103 GLU A N 1
ATOM 814 C CA . GLU A 1 103 ? -7.476 5.491 -2.339 1.00 96.88 103 GLU A CA 1
ATOM 815 C C . GLU A 1 103 ? -7.700 3.983 -2.379 1.00 96.88 103 GLU A C 1
ATOM 817 O O . GLU A 1 103 ? -6.817 3.244 -2.813 1.00 96.88 103 GLU A O 1
ATOM 822 N N . GLY A 1 104 ? -8.902 3.522 -2.032 1.00 96.25 104 GLY A N 1
ATOM 823 C CA . GLY A 1 104 ? -9.254 2.115 -2.163 1.00 96.25 104 GLY A CA 1
ATOM 824 C C . GLY A 1 104 ? -9.294 1.650 -3.623 1.00 96.25 104 GLY A C 1
ATOM 825 O O . GLY A 1 104 ? -8.836 0.549 -3.939 1.00 96.25 104 GLY A O 1
ATOM 826 N N . LYS A 1 105 ? -9.719 2.496 -4.576 1.00 96.12 105 LYS A N 1
ATOM 827 C CA . LYS A 1 105 ? -9.554 2.212 -6.016 1.00 96.12 105 LYS A CA 1
ATOM 828 C C . LYS A 1 105 ? -8.075 2.068 -6.385 1.00 96.12 105 LYS A C 1
ATOM 830 O O . LYS A 1 105 ? -7.722 1.090 -7.042 1.00 96.12 105 LYS A O 1
ATOM 835 N N . ALA A 1 106 ? -7.216 2.996 -5.964 1.00 95.00 106 ALA A N 1
ATOM 836 C CA . ALA A 1 106 ? -5.781 2.943 -6.249 1.00 95.00 106 ALA A CA 1
ATOM 837 C C . ALA A 1 106 ? -5.109 1.705 -5.626 1.00 95.00 106 ALA A C 1
ATOM 839 O O . ALA A 1 106 ? -4.300 1.047 -6.279 1.00 95.00 106 ALA A O 1
ATOM 840 N N . MET A 1 107 ? -5.508 1.326 -4.410 1.00 96.00 107 MET A N 1
ATOM 841 C CA . MET A 1 107 ? -5.045 0.110 -3.744 1.00 96.00 107 MET A CA 1
ATOM 842 C C . MET A 1 107 ? -5.459 -1.150 -4.517 1.00 96.00 107 MET A C 1
ATOM 844 O O . MET A 1 107 ? -4.622 -2.017 -4.753 1.00 96.00 107 MET A O 1
ATOM 848 N N . ARG A 1 108 ? -6.701 -1.236 -5.017 1.00 95.00 108 ARG A N 1
ATOM 849 C CA . ARG A 1 108 ? -7.122 -2.353 -5.887 1.00 95.00 108 ARG A CA 1
ATOM 850 C C . ARG A 1 108 ? -6.320 -2.406 -7.196 1.00 95.00 108 ARG A C 1
ATOM 852 O O . ARG A 1 108 ? -5.996 -3.498 -7.658 1.00 95.00 108 ARG A O 1
ATOM 859 N N . VAL A 1 109 ? -5.956 -1.260 -7.783 1.00 93.69 109 VAL A N 1
ATOM 860 C CA . VAL A 1 109 ? -5.059 -1.217 -8.958 1.00 93.69 109 VAL A CA 1
ATOM 861 C C . VAL A 1 109 ? -3.668 -1.760 -8.602 1.00 93.69 109 VAL A C 1
ATOM 863 O O . VAL A 1 109 ? -3.148 -2.586 -9.352 1.00 93.69 109 VAL A O 1
ATOM 866 N N . LEU A 1 110 ? -3.099 -1.389 -7.445 1.00 93.56 110 LEU A N 1
ATOM 867 C CA . LEU A 1 110 ? -1.832 -1.961 -6.957 1.00 93.56 110 LEU A CA 1
ATOM 868 C C . LEU A 1 110 ? -1.910 -3.482 -6.794 1.00 93.56 110 LEU A C 1
ATOM 870 O O . LEU A 1 110 ? -0.995 -4.180 -7.223 1.00 93.56 110 LEU A O 1
ATOM 874 N N . VAL A 1 111 ? -2.999 -4.004 -6.220 1.00 92.50 111 VAL A N 1
ATOM 875 C CA . VAL A 1 111 ? -3.205 -5.454 -6.052 1.00 92.50 111 VAL A CA 1
ATOM 876 C C . VAL A 1 111 ? -3.196 -6.163 -7.410 1.00 92.50 111 VAL A C 1
ATOM 878 O O . VAL A 1 111 ? -2.513 -7.177 -7.577 1.00 92.50 111 VAL A O 1
ATOM 881 N N . ARG A 1 112 ? -3.910 -5.617 -8.405 1.00 90.50 112 ARG A N 1
ATOM 882 C CA . ARG A 1 112 ? -3.917 -6.162 -9.774 1.00 90.50 112 ARG A CA 1
ATOM 883 C C . ARG A 1 112 ? -2.525 -6.136 -10.402 1.00 90.50 112 ARG A C 1
ATOM 885 O O . ARG A 1 112 ? -2.112 -7.140 -10.978 1.00 90.50 112 ARG A O 1
ATOM 892 N N . GLY A 1 113 ? -1.797 -5.030 -10.246 1.00 89.69 113 GLY A N 1
ATOM 893 C CA . GLY A 1 113 ? -0.426 -4.894 -10.741 1.00 89.69 113 GLY A CA 1
ATOM 894 C C . GLY A 1 113 ? 0.519 -5.906 -10.105 1.00 89.69 113 GLY A C 1
ATOM 895 O O . GLY A 1 113 ? 1.241 -6.604 -10.807 1.00 89.69 113 GLY A O 1
ATOM 896 N N . TYR A 1 114 ? 0.453 -6.068 -8.784 1.00 90.06 114 TYR A N 1
ATOM 897 C CA . TYR A 1 114 ? 1.280 -7.032 -8.065 1.00 90.06 114 TYR A CA 1
ATOM 898 C C . TYR A 1 114 ? 1.002 -8.474 -8.501 1.00 90.06 114 TYR A C 1
ATOM 900 O O . TYR A 1 114 ? 1.933 -9.264 -8.670 1.00 90.06 114 TYR A O 1
ATOM 908 N N . ARG A 1 115 ? -0.268 -8.826 -8.730 1.00 85.81 115 ARG A N 1
ATOM 909 C CA . ARG A 1 115 ? -0.643 -10.145 -9.261 1.00 85.81 115 ARG A CA 1
ATOM 910 C C . ARG A 1 115 ? -0.084 -10.376 -10.660 1.00 85.81 115 ARG A C 1
ATOM 912 O O . ARG A 1 115 ? 0.456 -11.452 -10.904 1.00 85.81 115 ARG A O 1
ATOM 919 N N . ALA A 1 116 ? -0.189 -9.381 -11.540 1.00 83.31 116 ALA A N 1
ATOM 920 C CA . ALA A 1 116 ? 0.371 -9.453 -12.887 1.00 83.31 116 ALA A CA 1
ATOM 921 C C . ALA A 1 116 ? 1.900 -9.625 -12.851 1.00 83.31 116 ALA A C 1
ATOM 923 O O . ALA A 1 116 ? 2.438 -10.465 -13.566 1.00 83.31 116 ALA A O 1
ATOM 924 N N . LEU A 1 117 ? 2.596 -8.913 -11.956 1.00 81.88 117 LEU A N 1
ATOM 925 C CA . LEU A 1 117 ? 4.038 -9.082 -11.769 1.00 81.88 117 LEU A CA 1
ATOM 926 C C . LEU A 1 117 ? 4.383 -10.477 -11.240 1.00 81.88 117 LEU A C 1
ATOM 928 O O . LEU A 1 117 ? 5.169 -11.190 -11.846 1.00 81.88 117 LEU A O 1
ATOM 932 N N . THR A 1 118 ? 3.800 -10.902 -10.122 1.00 77.06 118 THR A N 1
ATOM 933 C CA . THR A 1 118 ? 4.260 -12.106 -9.405 1.00 77.06 118 THR A CA 1
ATOM 934 C C . THR A 1 118 ? 3.839 -13.427 -10.035 1.00 77.06 118 THR A C 1
ATOM 936 O O . THR A 1 118 ? 4.553 -14.421 -9.892 1.00 77.06 118 THR A O 1
ATOM 939 N N . ARG A 1 119 ? 2.698 -13.469 -10.730 1.00 67.00 119 ARG A N 1
ATOM 940 C CA . ARG A 1 119 ? 2.186 -14.710 -11.325 1.00 67.00 119 ARG A CA 1
ATOM 941 C C . ARG A 1 119 ? 2.832 -15.028 -12.674 1.00 67.00 119 ARG A C 1
ATOM 943 O O . ARG A 1 119 ? 2.975 -16.205 -12.998 1.00 67.00 119 ARG A O 1
ATOM 950 N N . ASP A 1 120 ? 3.267 -14.005 -13.411 1.00 58.25 120 ASP A N 1
ATOM 951 C CA . ASP A 1 120 ? 3.764 -14.143 -14.785 1.00 58.25 120 ASP A CA 1
ATOM 952 C C . ASP A 1 120 ? 5.258 -13.795 -14.959 1.00 58.25 120 ASP A C 1
ATOM 954 O O . ASP A 1 120 ? 5.790 -13.951 -16.056 1.00 58.25 120 ASP A O 1
ATOM 958 N N . TYR A 1 121 ? 5.976 -13.413 -13.890 1.00 49.75 121 TYR A N 1
ATOM 959 C CA . TYR A 1 121 ? 7.361 -12.900 -13.953 1.00 49.75 121 TYR A CA 1
ATOM 960 C C . TYR A 1 121 ? 8.361 -13.800 -14.707 1.00 49.75 121 TYR A C 1
ATOM 962 O O . TYR A 1 121 ? 9.244 -13.310 -15.409 1.00 49.75 121 TYR A O 1
ATOM 970 N N . LEU A 1 122 ? 8.229 -15.128 -14.590 1.00 43.16 122 LEU A N 1
ATOM 971 C CA . LEU A 1 122 ? 9.128 -16.100 -15.236 1.00 43.16 122 LEU A CA 1
ATOM 972 C C . LEU A 1 122 ? 8.833 -16.337 -16.726 1.00 43.16 122 LEU A C 1
ATOM 974 O O . LEU A 1 122 ? 9.608 -17.020 -17.390 1.00 43.16 122 LEU A O 1
ATOM 978 N N . LYS A 1 123 ? 7.745 -15.785 -17.273 1.00 48.47 123 LYS A N 1
ATOM 979 C CA . LYS A 1 123 ? 7.488 -15.803 -18.723 1.00 48.47 123 LYS A CA 1
ATOM 980 C C . LYS A 1 123 ? 8.095 -14.601 -19.450 1.00 48.47 123 LYS A C 1
ATOM 982 O O . LYS A 1 123 ? 8.107 -14.595 -20.676 1.00 48.47 123 LYS A O 1
ATOM 987 N N . THR A 1 124 ? 8.588 -13.604 -18.719 1.00 47.75 124 THR A N 1
ATOM 988 C CA . THR A 1 124 ? 8.893 -12.282 -19.284 1.00 47.75 124 THR A CA 1
ATOM 989 C C . THR A 1 124 ? 10.358 -12.128 -19.717 1.00 47.75 124 THR A C 1
ATOM 991 O O . THR A 1 124 ? 10.636 -11.350 -20.629 1.00 47.75 124 THR A O 1
ATOM 994 N N . TYR A 1 125 ? 11.301 -12.895 -19.151 1.00 49.38 125 TYR A N 1
ATOM 995 C CA . TYR A 1 125 ? 12.736 -12.757 -19.453 1.00 49.38 125 TYR A CA 1
ATOM 996 C C . TYR A 1 125 ? 13.469 -14.114 -19.451 1.00 49.38 125 TYR A C 1
ATOM 998 O O . TYR A 1 125 ? 13.499 -14.803 -18.433 1.00 49.38 125 TYR A O 1
ATOM 1006 N N . GLU A 1 126 ? 14.094 -14.486 -20.575 1.00 48.91 126 GLU A N 1
ATOM 1007 C CA . GLU A 1 126 ? 15.038 -15.612 -20.668 1.00 48.91 126 GLU A CA 1
ATOM 1008 C C . GLU A 1 126 ? 16.451 -15.079 -20.461 1.00 48.91 126 GLU A C 1
ATOM 1010 O O . GLU A 1 126 ? 16.877 -14.095 -21.076 1.00 48.91 126 GLU A O 1
ATOM 1015 N N . HIS A 1 127 ? 17.198 -15.771 -19.610 1.00 45.97 127 HIS A N 1
ATOM 1016 C CA . HIS A 1 127 ? 18.618 -15.533 -19.438 1.00 45.97 127 HIS A CA 1
ATOM 1017 C C . HIS A 1 127 ? 19.377 -16.282 -20.542 1.00 45.97 127 HIS A C 1
ATOM 1019 O O . HIS A 1 127 ? 19.408 -17.510 -20.547 1.00 45.97 127 HIS A O 1
ATOM 1025 N N . MET A 1 128 ? 20.018 -15.556 -21.462 1.00 52.47 128 MET A N 1
ATOM 1026 C CA . MET A 1 128 ? 20.658 -16.153 -22.650 1.00 52.47 128 MET A CA 1
ATOM 1027 C C . MET A 1 128 ? 22.055 -16.758 -22.386 1.00 52.47 128 MET A C 1
ATOM 1029 O O . MET A 1 128 ? 22.792 -17.063 -23.317 1.00 52.47 128 MET A O 1
ATOM 1033 N N . GLY A 1 129 ? 22.444 -16.964 -21.120 1.00 50.2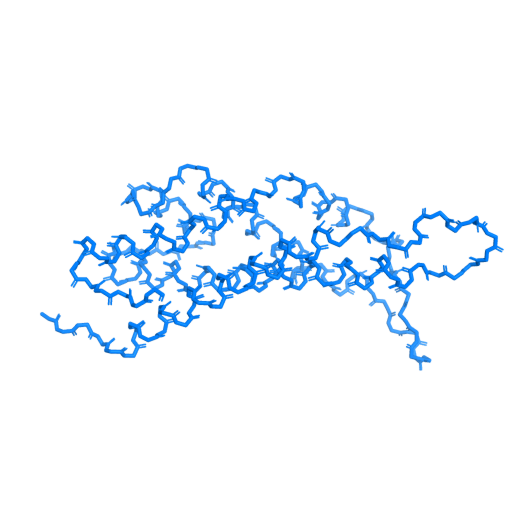2 129 GLY A N 1
ATOM 1034 C CA . GLY A 1 129 ? 23.717 -17.599 -20.741 1.00 50.22 129 GLY A CA 1
ATOM 1035 C C . GLY A 1 129 ? 24.993 -16.777 -20.996 1.00 50.22 129 GLY A C 1
ATOM 1036 O O . GLY A 1 129 ? 26.047 -17.138 -20.482 1.00 50.22 129 GLY A O 1
ATOM 1037 N N . ASP A 1 130 ? 24.911 -15.657 -21.714 1.00 51.91 130 ASP A N 1
ATOM 1038 C CA . ASP A 1 130 ? 26.026 -14.760 -22.065 1.00 51.91 130 ASP A CA 1
ATOM 1039 C C . ASP A 1 130 ? 26.031 -13.435 -21.273 1.00 51.91 130 ASP A C 1
ATOM 1041 O O . ASP A 1 130 ? 26.828 -12.538 -21.541 1.00 51.91 130 ASP A O 1
ATOM 1045 N N . GLY A 1 131 ? 25.141 -13.304 -20.285 1.00 52.44 131 GLY A N 1
ATOM 1046 C CA . GLY A 1 131 ? 24.938 -12.066 -19.525 1.00 52.44 131 GLY A CA 1
ATOM 1047 C C . GLY A 1 131 ? 23.960 -11.080 -20.173 1.00 52.44 131 GLY A C 1
ATOM 1048 O O . GLY A 1 131 ? 23.673 -10.046 -19.570 1.00 52.44 131 GLY A O 1
ATOM 1049 N N . SER A 1 132 ? 23.406 -11.396 -21.349 1.00 49.06 132 SER A N 1
ATOM 1050 C CA . SER A 1 132 ? 22.322 -10.629 -21.959 1.00 49.06 132 SER A CA 1
ATOM 1051 C C . SER A 1 132 ? 20.946 -11.109 -21.478 1.00 49.06 132 SER A C 1
ATOM 1053 O O . SER A 1 132 ? 20.704 -12.299 -21.237 1.00 49.06 132 SER A O 1
ATOM 1055 N N . PHE A 1 133 ? 20.036 -10.147 -21.325 1.00 49.16 133 PHE A N 1
ATOM 1056 C CA . PHE A 1 133 ? 18.619 -10.387 -21.081 1.00 49.16 133 PHE A CA 1
ATOM 1057 C C . PHE A 1 133 ? 17.864 -10.043 -22.356 1.00 49.16 133 PHE A C 1
ATOM 1059 O O . PHE A 1 133 ? 17.900 -8.899 -22.815 1.00 49.16 133 PHE A O 1
ATOM 1066 N N . ARG A 1 134 ? 17.165 -11.025 -22.924 1.00 45.47 134 ARG A N 1
ATOM 1067 C CA . ARG A 1 134 ? 16.210 -10.775 -24.001 1.00 45.47 134 ARG A CA 1
ATOM 1068 C C . ARG A 1 134 ? 14.819 -10.762 -23.383 1.00 45.47 134 ARG A C 1
ATOM 1070 O O . ARG A 1 134 ? 14.444 -11.689 -22.668 1.00 45.47 134 ARG A O 1
ATOM 1077 N N . SER A 1 135 ? 14.066 -9.697 -23.641 1.00 45.62 135 SER A N 1
ATOM 1078 C CA . SER A 1 135 ? 12.632 -9.685 -23.360 1.00 45.62 135 SER A CA 1
ATOM 1079 C C . SER A 1 135 ? 11.995 -10.864 -24.100 1.00 45.62 135 SER A C 1
ATOM 1081 O O . SER A 1 135 ? 12.038 -10.919 -25.330 1.00 45.62 135 SER A O 1
ATOM 1083 N N . VAL A 1 136 ? 11.414 -11.814 -23.364 1.00 47.44 136 VAL A N 1
ATOM 1084 C CA . VAL A 1 136 ? 10.642 -12.949 -23.915 1.00 47.44 136 VAL A CA 1
ATOM 1085 C C . VAL A 1 136 ? 9.194 -12.509 -24.161 1.00 47.44 136 VAL A C 1
ATOM 1087 O O . VAL A 1 136 ? 8.239 -13.278 -24.092 1.00 47.44 136 VAL A O 1
ATOM 1090 N N . SER A 1 137 ? 9.016 -11.241 -24.537 1.00 41.19 137 SER A N 1
ATOM 1091 C CA . SER A 1 137 ? 7.740 -10.656 -24.952 1.00 41.19 137 SER A CA 1
ATOM 1092 C C . SER A 1 137 ? 7.120 -11.329 -26.187 1.00 41.19 137 SER A C 1
ATOM 1094 O O . SER A 1 137 ? 6.044 -10.925 -26.617 1.00 41.19 137 SER A O 1
ATOM 1096 N N . GLU A 1 138 ? 7.724 -12.368 -26.760 1.00 40.28 138 GLU A N 1
ATOM 1097 C CA . GLU A 1 138 ? 7.070 -13.149 -27.811 1.00 40.28 138 GLU A CA 1
ATOM 1098 C C . GLU A 1 138 ? 6.002 -14.124 -27.285 1.00 40.28 138 GLU A C 1
ATOM 1100 O O . GLU A 1 138 ? 5.260 -14.666 -28.102 1.00 40.28 138 GLU A O 1
ATOM 1105 N N . LYS A 1 139 ? 5.855 -14.350 -25.963 1.00 38.19 139 LYS A N 1
ATOM 1106 C CA . LYS A 1 139 ? 4.881 -15.349 -25.463 1.00 38.19 139 LYS A CA 1
ATOM 1107 C C . LYS A 1 139 ? 3.739 -14.899 -24.556 1.00 38.19 139 LYS A C 1
ATOM 1109 O O . LYS A 1 139 ? 2.891 -15.745 -24.304 1.00 38.19 139 LYS A O 1
ATOM 1114 N N . THR A 1 140 ? 3.610 -13.616 -24.214 1.00 42.69 140 THR A N 1
ATOM 1115 C CA . THR A 1 140 ? 2.287 -12.978 -24.007 1.00 42.69 140 THR A CA 1
ATOM 1116 C C . THR A 1 140 ? 2.423 -11.448 -24.031 1.00 42.69 140 THR A C 1
ATOM 1118 O O . THR A 1 140 ? 2.701 -10.855 -22.991 1.00 42.69 140 THR A O 1
ATOM 1121 N N . PRO A 1 141 ? 2.186 -10.788 -25.179 1.00 48.44 141 PRO A N 1
ATOM 1122 C CA . PRO A 1 141 ? 1.971 -9.335 -25.263 1.00 48.44 141 PRO A CA 1
ATOM 1123 C C . PRO A 1 141 ? 0.951 -8.813 -24.232 1.00 48.44 141 PRO A C 1
ATOM 1125 O O . PRO A 1 141 ? 1.072 -7.700 -23.729 1.00 48.44 141 PRO A O 1
ATOM 1128 N N . GLU A 1 142 ? 0.010 -9.675 -23.836 1.00 50.00 142 GLU A N 1
ATOM 1129 C CA . GLU A 1 142 ? -1.044 -9.394 -22.862 1.00 50.00 142 GLU A CA 1
ATOM 1130 C C . GLU A 1 142 ? -0.527 -8.958 -21.479 1.00 50.00 142 GLU A C 1
ATOM 1132 O O . GLU A 1 142 ? -1.131 -8.079 -20.878 1.00 50.00 142 GLU A O 1
ATOM 1137 N N . SER A 1 143 ? 0.582 -9.498 -20.950 1.00 56.84 143 SER A N 1
ATOM 1138 C CA . SER A 1 143 ? 1.040 -9.127 -19.595 1.00 56.84 143 SER A CA 1
ATOM 1139 C C . SER A 1 143 ? 1.690 -7.742 -19.550 1.00 56.84 143 SER A C 1
ATOM 1141 O O . SER A 1 143 ? 1.491 -6.993 -18.592 1.00 56.84 143 SER A O 1
ATOM 1143 N N . ALA A 1 144 ? 2.418 -7.367 -20.606 1.00 64.06 144 ALA A N 1
ATOM 1144 C CA . ALA A 1 144 ? 2.994 -6.035 -20.739 1.00 64.06 144 ALA A CA 1
ATOM 1145 C C . ALA A 1 144 ? 1.899 -4.982 -20.954 1.00 64.06 144 ALA A C 1
ATOM 1147 O O . ALA A 1 144 ? 1.893 -3.977 -20.250 1.00 64.06 144 ALA A O 1
ATOM 1148 N N . GLU A 1 145 ? 0.950 -5.228 -21.860 1.00 69.12 145 GLU A N 1
ATOM 1149 C CA . GLU A 1 145 ? -0.182 -4.323 -22.111 1.00 69.12 145 GLU A CA 1
ATOM 1150 C C . GLU A 1 145 ? -1.066 -4.143 -20.869 1.00 69.12 145 GLU A C 1
ATOM 1152 O O . GLU A 1 145 ? -1.500 -3.028 -20.570 1.00 69.12 145 GLU A O 1
ATOM 1157 N N . VAL A 1 146 ? -1.276 -5.212 -20.092 1.00 74.94 146 VAL A N 1
ATOM 1158 C CA . VAL A 1 146 ? -1.991 -5.143 -18.811 1.00 74.94 146 VAL A CA 1
ATOM 1159 C C . VAL A 1 146 ? -1.252 -4.256 -17.811 1.00 74.94 146 VAL A C 1
ATOM 1161 O O . VAL A 1 146 ? -1.891 -3.422 -17.171 1.00 74.94 146 VAL A O 1
ATOM 1164 N N . LEU A 1 147 ? 0.072 -4.383 -17.675 1.00 77.94 147 LEU A N 1
ATOM 1165 C CA . LEU A 1 147 ? 0.845 -3.532 -16.764 1.00 77.94 147 LEU A CA 1
ATOM 1166 C C . LEU A 1 147 ? 0.827 -2.063 -17.195 1.00 77.94 147 LEU A C 1
ATOM 1168 O O . LEU A 1 147 ? 0.590 -1.207 -16.349 1.00 77.94 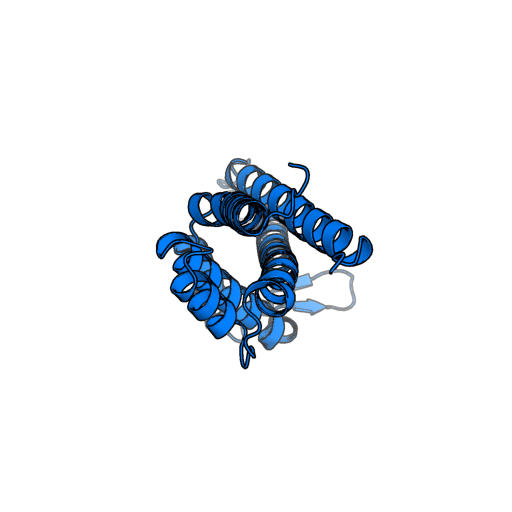147 LEU A O 1
ATOM 1172 N N . GLU A 1 148 ? 0.986 -1.764 -18.486 1.00 80.50 148 GLU A N 1
ATOM 1173 C CA . GLU A 1 148 ? 0.879 -0.389 -19.004 1.00 80.50 148 GLU A CA 1
ATOM 1174 C C . GLU A 1 148 ? -0.518 0.204 -18.739 1.00 80.50 148 GLU A C 1
ATOM 1176 O O . GLU A 1 148 ? -0.644 1.330 -18.245 1.00 80.50 148 GLU A O 1
ATOM 1181 N N . SER A 1 149 ? -1.581 -0.575 -18.976 1.00 83.81 149 SER A N 1
ATOM 1182 C CA . SER A 1 149 ? -2.954 -0.169 -18.652 1.00 83.81 149 SER A CA 1
ATOM 1183 C C . SER A 1 149 ? -3.103 0.124 -17.158 1.00 83.81 149 SER A C 1
ATOM 1185 O O . SER A 1 149 ? -3.611 1.179 -16.778 1.00 83.81 149 SER A O 1
ATOM 1187 N N . LEU A 1 150 ? -2.600 -0.757 -16.290 1.00 85.12 150 LEU A N 1
ATOM 1188 C CA . LEU A 1 150 ? -2.654 -0.571 -14.839 1.00 85.12 150 LEU A CA 1
ATOM 1189 C C . LEU A 1 150 ? -1.839 0.644 -14.382 1.00 85.12 150 LEU A C 1
ATOM 1191 O O . LEU A 1 150 ? -2.304 1.397 -13.527 1.00 85.12 150 LEU A O 1
ATOM 1195 N N . PHE A 1 151 ? -0.666 0.884 -14.968 1.00 85.00 151 PHE A N 1
ATOM 1196 C CA . PHE A 1 151 ? 0.151 2.063 -14.685 1.00 85.00 151 PHE A CA 1
ATOM 1197 C C . PHE A 1 151 ? -0.546 3.368 -15.073 1.00 85.00 151 PHE A C 1
ATOM 1199 O O . PHE A 1 151 ? -0.345 4.374 -14.382 1.00 85.00 151 PHE A O 1
ATOM 1206 N N . SER A 1 152 ? -1.359 3.351 -16.134 1.00 84.94 152 SER A N 1
ATOM 1207 C CA . SER A 1 152 ? -2.174 4.496 -16.559 1.00 84.94 152 SER A CA 1
ATOM 1208 C C . SER A 1 152 ? -3.382 4.742 -15.645 1.00 84.94 152 SER A C 1
ATOM 1210 O O . SER A 1 152 ? -3.764 5.887 -15.412 1.00 84.94 152 SER A O 1
ATOM 1212 N N . GLU A 1 153 ? -3.952 3.679 -15.072 1.00 88.25 153 GLU A N 1
ATOM 1213 C CA . GLU A 1 153 ? -5.054 3.753 -14.106 1.00 88.25 153 GLU A CA 1
ATOM 1214 C C . GLU A 1 153 ? -4.593 4.147 -12.694 1.00 88.25 153 GLU A C 1
ATOM 1216 O O . GLU A 1 153 ? -5.407 4.579 -11.869 1.00 88.25 153 GLU A O 1
ATOM 1221 N N . LEU A 1 154 ? -3.305 3.971 -12.393 1.00 88.44 154 LEU A N 1
ATOM 1222 C CA . LEU A 1 154 ? -2.749 4.184 -11.066 1.00 88.44 154 LEU A CA 1
ATOM 1223 C C . LEU A 1 154 ? -2.609 5.677 -10.735 1.00 88.44 154 LEU A C 1
ATOM 1225 O O . LEU A 1 154 ? -1.777 6.392 -11.296 1.00 88.44 154 LEU A O 1
ATOM 1229 N N . SER A 1 155 ? -3.376 6.131 -9.743 1.00 92.88 155 SER A N 1
ATOM 1230 C CA . SER A 1 155 ? -3.275 7.486 -9.193 1.00 92.88 155 SER A CA 1
ATOM 1231 C C . SER A 1 155 ? -2.191 7.549 -8.111 1.00 92.88 155 SER A C 1
ATOM 1233 O O . SER A 1 155 ? -2.446 7.207 -6.956 1.00 92.88 155 SER A O 1
ATOM 1235 N N . LEU A 1 156 ? -0.984 8.017 -8.462 1.00 89.81 156 LEU A N 1
ATOM 1236 C CA . LEU A 1 156 ? 0.064 8.317 -7.470 1.00 89.81 156 LEU A CA 1
ATOM 1237 C C . LEU A 1 156 ? -0.401 9.323 -6.399 1.00 89.81 156 LEU A C 1
ATOM 1239 O O . LEU A 1 156 ? -0.115 9.080 -5.229 1.00 89.81 156 LEU A O 1
ATOM 1243 N N . PRO A 1 157 ? -1.183 10.378 -6.721 1.00 93.75 157 PRO A N 1
ATOM 1244 C CA . PRO A 1 157 ? -1.740 11.258 -5.695 1.00 93.75 157 PRO A CA 1
ATOM 1245 C C . PRO A 1 157 ? -2.666 10.544 -4.705 1.00 93.75 157 PRO A C 1
ATOM 1247 O O . PRO A 1 157 ? -2.649 10.875 -3.523 1.00 93.75 157 PRO A O 1
ATOM 1250 N N . ALA A 1 158 ? -3.468 9.572 -5.155 1.00 94.12 158 ALA A N 1
ATOM 1251 C CA . ALA A 1 158 ? -4.291 8.767 -4.251 1.00 94.12 158 ALA A CA 1
ATOM 1252 C C . ALA A 1 158 ? -3.424 7.854 -3.377 1.00 94.12 158 ALA A C 1
ATOM 1254 O O . ALA A 1 158 ? -3.631 7.778 -2.168 1.00 94.12 158 ALA A O 1
ATOM 1255 N N . LEU A 1 159 ? -2.400 7.220 -3.960 1.00 92.88 159 LEU A N 1
ATOM 1256 C CA . LEU A 1 159 ? -1.452 6.417 -3.190 1.00 92.88 159 LEU A CA 1
ATOM 1257 C C . LEU A 1 159 ? -0.728 7.249 -2.130 1.00 92.88 159 LEU A C 1
ATOM 1259 O O . LEU A 1 159 ? -0.689 6.837 -0.980 1.00 92.88 159 LEU A O 1
ATOM 1263 N N . ALA A 1 160 ? -0.246 8.445 -2.465 1.00 93.06 160 ALA A N 1
ATOM 1264 C CA . ALA A 1 160 ? 0.421 9.335 -1.514 1.00 93.06 160 ALA A CA 1
ATOM 1265 C C . ALA A 1 160 ? -0.464 9.701 -0.306 1.00 93.06 160 ALA A C 1
ATOM 1267 O O . ALA A 1 160 ? 0.039 9.950 0.789 1.00 93.06 160 ALA A O 1
ATOM 1268 N N . ARG A 1 161 ? -1.795 9.707 -0.468 1.00 95.69 161 ARG A N 1
ATOM 1269 C CA . ARG A 1 161 ? -2.730 9.978 0.634 1.00 95.69 161 ARG A CA 1
ATOM 1270 C C . ARG A 1 161 ? -2.964 8.778 1.551 1.00 95.69 161 ARG A C 1
ATOM 1272 O O . ARG A 1 161 ? -3.306 9.004 2.710 1.00 95.69 161 ARG A O 1
ATOM 1279 N N . LEU A 1 162 ? -2.734 7.539 1.097 1.00 94.69 162 LEU A N 1
ATOM 1280 C CA . LEU A 1 162 ? -2.953 6.327 1.904 1.00 94.69 162 LEU A CA 1
ATOM 1281 C C . LEU A 1 162 ? -2.190 6.368 3.232 1.00 94.69 162 LEU A C 1
ATOM 1283 O O . LEU A 1 162 ? -2.788 6.136 4.279 1.00 94.69 162 LEU A O 1
ATOM 1287 N N . SER A 1 163 ? -0.901 6.723 3.212 1.00 94.06 163 SER A N 1
ATOM 1288 C CA . SER A 1 163 ? -0.092 6.809 4.438 1.00 94.06 163 SER A CA 1
ATOM 1289 C C . SER A 1 163 ? -0.659 7.825 5.425 1.00 94.06 163 SER A C 1
ATOM 1291 O O . SER A 1 163 ? -0.834 7.521 6.605 1.00 94.06 163 SER A O 1
ATOM 1293 N N . SER A 1 164 ? -1.033 9.016 4.945 1.00 95.00 164 SER A N 1
ATOM 1294 C CA . SER A 1 164 ? -1.627 10.052 5.794 1.00 95.00 164 SER A CA 1
ATOM 1295 C C . SER A 1 164 ? -2.958 9.605 6.404 1.00 95.00 164 SER A C 1
ATOM 1297 O O . SER A 1 164 ? -3.170 9.788 7.603 1.00 95.00 164 SER A O 1
ATOM 1299 N N . LEU A 1 165 ? -3.832 8.981 5.611 1.00 96.75 165 LEU A N 1
ATOM 1300 C CA . LEU A 1 165 ? -5.135 8.501 6.074 1.00 96.75 165 LEU A CA 1
ATOM 1301 C C . LEU A 1 165 ? -4.994 7.386 7.114 1.00 96.75 165 LEU A C 1
ATOM 1303 O O . LEU A 1 165 ? -5.611 7.465 8.174 1.00 96.75 165 LEU A O 1
ATOM 1307 N N . LEU A 1 166 ? -4.106 6.416 6.883 1.00 95.69 166 LEU A N 1
ATOM 1308 C CA . LEU A 1 166 ? -3.832 5.356 7.854 1.00 95.69 166 LEU A CA 1
ATOM 1309 C C . LEU A 1 166 ? -3.250 5.917 9.160 1.00 95.69 166 LEU A C 1
ATOM 1311 O O . LEU A 1 166 ? -3.669 5.509 10.241 1.00 95.69 166 LEU A O 1
ATOM 1315 N N . ARG A 1 167 ? -2.352 6.910 9.097 1.00 95.50 167 ARG A N 1
ATOM 1316 C CA . ARG A 1 167 ? -1.847 7.602 10.300 1.00 95.50 167 ARG A CA 1
ATOM 1317 C C . ARG A 1 167 ? -2.960 8.314 11.060 1.00 95.50 167 ARG A C 1
ATOM 1319 O O . ARG A 1 167 ? -3.007 8.233 12.285 1.00 95.50 167 ARG A O 1
ATOM 1326 N N . GLN A 1 168 ? -3.857 8.994 1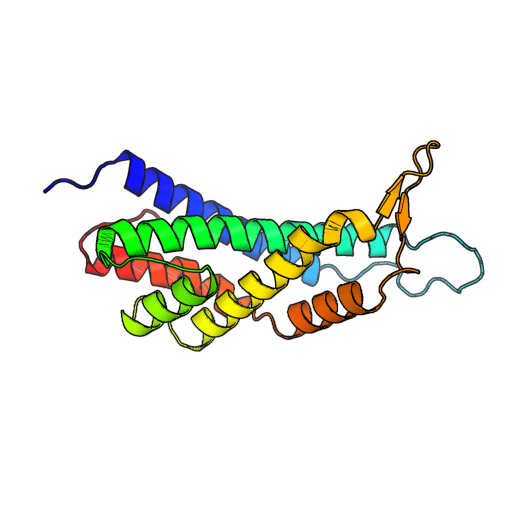0.349 1.00 96.00 168 GLN A N 1
ATOM 1327 C CA . GLN A 1 168 ? -5.009 9.660 10.958 1.00 96.00 168 GLN A CA 1
ATOM 1328 C C . GLN A 1 168 ? -5.972 8.657 11.595 1.00 96.00 168 GLN A C 1
ATOM 1330 O O . GLN A 1 168 ? -6.486 8.925 12.677 1.00 96.00 168 GLN A O 1
ATOM 1335 N N . PHE A 1 169 ? -6.197 7.509 10.957 1.00 96.12 169 PHE A N 1
ATOM 1336 C CA . PHE A 1 169 ? -7.033 6.444 11.498 1.00 96.12 169 PHE A CA 1
ATOM 1337 C C . PHE A 1 169 ? -6.458 5.897 12.811 1.00 96.12 169 PHE A C 1
ATOM 1339 O O . PHE A 1 169 ? -7.143 5.896 13.828 1.00 96.12 169 PHE A O 1
ATOM 1346 N N . TRP A 1 170 ? -5.165 5.569 12.842 1.00 94.75 170 TRP A N 1
ATOM 1347 C CA . TRP A 1 170 ? -4.490 5.137 14.073 1.00 94.75 170 TRP A CA 1
ATOM 1348 C C . TRP A 1 170 ? -4.519 6.207 15.172 1.00 94.75 170 TRP A C 1
ATOM 1350 O O . TRP A 1 170 ? -4.725 5.889 16.344 1.00 94.75 170 TRP A O 1
ATOM 1360 N N . LEU A 1 171 ? -4.379 7.484 14.801 1.00 94.50 171 LEU A N 1
ATOM 1361 C CA . LEU A 1 171 ? -4.474 8.595 15.745 1.00 94.50 171 LEU A CA 1
ATOM 1362 C C . LEU A 1 171 ? -5.881 8.733 16.345 1.00 94.50 171 LEU A C 1
ATOM 1364 O O . LEU A 1 171 ? -5.995 9.007 17.541 1.00 94.50 171 LEU A O 1
ATOM 1368 N N . LYS A 1 172 ? -6.940 8.533 15.547 1.00 93.56 172 LYS A N 1
ATOM 1369 C CA . LYS A 1 172 ? -8.332 8.513 16.035 1.00 93.56 172 LYS A CA 1
ATOM 1370 C C . LYS A 1 172 ? -8.548 7.399 17.062 1.00 93.56 172 LYS A C 1
ATOM 1372 O O . LYS A 1 172 ? -9.211 7.640 18.065 1.00 93.56 172 LYS A O 1
ATOM 1377 N N . GLU A 1 173 ? -7.889 6.257 16.875 1.00 91.62 173 GLU A N 1
ATOM 1378 C CA . GLU A 1 173 ? -7.862 5.137 17.829 1.00 91.62 173 GLU A CA 1
ATOM 1379 C C . GLU A 1 173 ? -6.905 5.359 19.023 1.00 91.62 173 GLU A C 1
ATOM 1381 O O . GLU A 1 173 ? -6.653 4.461 19.828 1.00 91.62 173 GLU A O 1
ATOM 1386 N N . GLY A 1 174 ? -6.363 6.572 19.175 1.00 91.12 174 GLY A N 1
ATOM 1387 C CA . GLY A 1 174 ? -5.528 6.964 20.310 1.00 91.12 174 GLY A CA 1
ATOM 1388 C C . GLY A 1 174 ? -4.068 6.515 20.215 1.00 91.12 174 GLY A C 1
ATOM 1389 O O . GLY A 1 174 ? -3.351 6.576 21.217 1.00 91.12 174 GLY A O 1
ATOM 1390 N N . ILE A 1 175 ? -3.605 6.081 19.039 1.00 91.25 175 ILE A N 1
ATOM 1391 C CA . ILE A 1 175 ? -2.229 5.629 18.810 1.00 91.25 175 ILE A CA 1
ATOM 1392 C C . ILE A 1 175 ? -1.522 6.608 17.875 1.00 91.25 175 ILE A C 1
ATOM 1394 O O . ILE A 1 175 ? -1.757 6.650 16.670 1.00 91.25 175 ILE A O 1
ATOM 1398 N N . ALA A 1 176 ? -0.608 7.397 18.433 1.00 89.12 176 ALA A N 1
ATOM 1399 C CA . ALA A 1 176 ? 0.211 8.302 17.641 1.00 89.12 176 ALA A CA 1
ATOM 1400 C C . ALA A 1 176 ? 1.301 7.526 16.885 1.00 89.12 176 ALA A C 1
ATOM 1402 O O . ALA A 1 176 ? 2.133 6.852 17.493 1.00 89.12 176 ALA A O 1
ATOM 1403 N N . LEU A 1 177 ? 1.314 7.664 15.559 1.00 87.31 177 LEU A N 1
ATOM 1404 C CA . LEU A 1 177 ? 2.408 7.226 14.696 1.00 87.31 177 LEU A CA 1
ATOM 1405 C C . LEU A 1 177 ? 3.243 8.452 14.313 1.00 87.31 177 LEU A C 1
ATOM 1407 O O . LEU A 1 177 ? 2.689 9.434 13.820 1.00 87.31 177 LEU A O 1
ATOM 1411 N N . GLU A 1 178 ? 4.559 8.411 14.520 1.00 81.25 178 GLU A N 1
ATOM 1412 C CA . GLU A 1 178 ? 5.449 9.502 14.083 1.00 81.25 178 GLU A CA 1
ATOM 1413 C C . GLU A 1 178 ? 5.423 9.639 12.556 1.00 81.25 178 GLU A C 1
ATOM 1415 O O . GLU A 1 178 ? 5.517 8.625 11.857 1.00 81.25 178 GLU A O 1
ATOM 1420 N N . GLY A 1 179 ? 5.254 10.875 12.074 1.00 59.41 179 GLY A N 1
ATOM 1421 C CA . GLY A 1 179 ? 5.195 11.251 10.657 1.00 59.41 179 GLY A CA 1
ATOM 1422 C C . GLY A 1 179 ? 6.564 11.359 10.014 1.00 59.41 179 GLY A C 1
ATOM 1423 O O . GLY A 1 179 ? 7.447 11.981 10.642 1.00 59.41 179 GLY A O 1
#

Foldseek 3Di:
DDDDPVLLVQLLVLLVQLLVLLVVLVVLVPDDPPPPPDDPDDPDDPVSVVVSVVSNLVSLLSNLVSLQSNLVSCCVPPVVDDDPDQLVSLVSCCVVVLAHPLLSQLSVLSRQSNCLCPVCVVQQWDDPVPRDIDGNCVPPVPSVVSNVVSVVSHDSVSSSCNSVSNQVVCVVVVHHRDD